Protein AF-A0A960I5R5-F1 (afdb_monomer_lite)

Secondary structure (DSSP, 8-state):
-EEEEEE-SSS-EEEEEE----TT---SSHHHHTHHHHHHHHHHHHHHHHHHHHSPSS---TTTSPP---TTPPPPP-

Radius of gyration: 16.5 Å; chains: 1; bounding box: 37×30×44 Å

pLDDT: mean 86.43, std 14.24, range [37.94, 97.81]

Sequence (78 aa):
HGYVVDIQGQPCVRTKLEVYPGPDFVASSFKEFMVLGMIMTAMPAVNAIPAVVAAPPGIATYNDLPLIGLTGAAAPGR

Structure (mmCIF, N/CA/C/O backbone):
data_AF-A0A960I5R5-F1
#
_entry.id   AF-A0A960I5R5-F1
#
loop_
_atom_site.group_PDB
_atom_site.id
_atom_site.type_symbol
_atom_site.label_atom_id
_atom_site.label_alt_id
_atom_site.label_comp_id
_atom_site.label_asym_id
_atom_site.label_entity_id
_atom_site.label_seq_id
_atom_site.pdbx_PDB_ins_code
_atom_site.Cartn_x
_atom_site.Cartn_y
_atom_site.Cartn_z
_atom_site.occupancy
_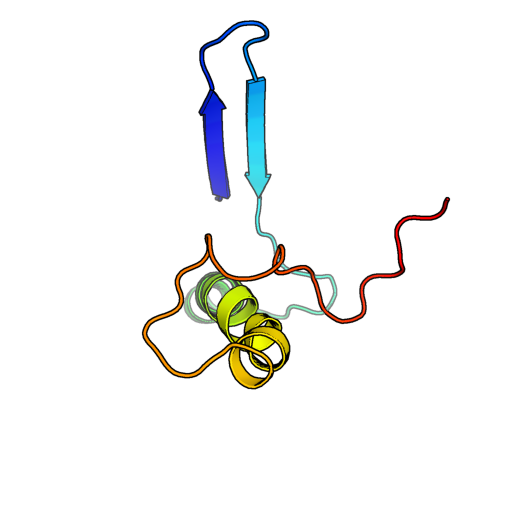atom_site.B_iso_or_equiv
_atom_site.auth_seq_id
_atom_site.auth_comp_id
_atom_site.auth_asym_id
_atom_site.auth_atom_id
_atom_site.pdbx_PDB_model_num
ATOM 1 N N . HIS A 1 1 ? 13.923 3.859 -8.624 1.00 70.38 1 HIS A N 1
ATOM 2 C CA . HIS A 1 1 ? 12.803 4.807 -8.430 1.00 70.38 1 HIS A CA 1
ATOM 3 C C . HIS A 1 1 ? 11.902 4.245 -7.345 1.00 70.38 1 HIS A C 1
ATOM 5 O O . HIS A 1 1 ? 11.662 3.046 -7.356 1.00 70.38 1 HIS A O 1
ATOM 11 N N . GLY A 1 2 ? 11.486 5.047 -6.369 1.00 82.75 2 GLY A N 1
ATOM 12 C CA . GLY A 1 2 ? 10.771 4.530 -5.204 1.00 82.75 2 GLY A CA 1
ATOM 13 C C . GLY A 1 2 ? 10.452 5.623 -4.194 1.00 82.75 2 GLY A C 1
ATOM 14 O O . GLY A 1 2 ? 10.594 6.807 -4.500 1.00 82.75 2 GLY A O 1
ATOM 15 N N . TYR A 1 3 ? 10.052 5.215 -2.997 1.00 91.38 3 TYR A N 1
ATOM 16 C CA . TYR A 1 3 ? 9.670 6.113 -1.915 1.00 91.38 3 TYR A CA 1
ATOM 17 C C . TYR A 1 3 ? 10.759 6.147 -0.850 1.00 91.38 3 TYR A C 1
ATOM 19 O O . TYR A 1 3 ? 11.265 5.107 -0.426 1.00 91.38 3 TYR A O 1
ATOM 27 N N . VAL A 1 4 ? 11.102 7.352 -0.405 1.00 96.06 4 VAL A N 1
ATOM 28 C CA . VAL A 1 4 ? 11.911 7.563 0.795 1.00 96.06 4 VAL A CA 1
ATOM 29 C C . VAL A 1 4 ? 11.009 8.216 1.824 1.00 96.06 4 VAL A C 1
ATOM 31 O O . VAL A 1 4 ? 10.471 9.293 1.577 1.00 96.06 4 VAL A O 1
ATOM 34 N N . VAL A 1 5 ? 10.839 7.546 2.958 1.00 96.50 5 VAL A N 1
ATOM 35 C CA . VAL A 1 5 ? 10.105 8.066 4.109 1.00 96.50 5 VAL A CA 1
ATOM 36 C C . VAL A 1 5 ? 11.119 8.335 5.207 1.00 96.50 5 VAL A C 1
ATOM 38 O O . VAL A 1 5 ? 11.885 7.444 5.580 1.00 96.50 5 VAL A O 1
ATOM 41 N N . ASP A 1 6 ? 11.145 9.572 5.689 1.00 97.56 6 ASP A N 1
ATOM 42 C CA . ASP A 1 6 ? 12.032 10.012 6.757 1.00 97.56 6 ASP A CA 1
ATOM 43 C C . ASP A 1 6 ? 11.194 10.538 7.924 1.00 97.56 6 ASP A C 1
ATOM 45 O O . ASP A 1 6 ? 10.405 11.471 7.764 1.00 97.56 6 ASP A O 1
ATOM 49 N N . ILE A 1 7 ? 11.331 9.893 9.079 1.00 97.50 7 ILE A N 1
ATOM 50 C CA . ILE A 1 7 ? 10.602 10.198 10.303 1.00 97.50 7 ILE A CA 1
ATOM 51 C C . ILE A 1 7 ? 11.610 10.732 11.313 1.00 97.50 7 ILE A C 1
ATOM 53 O O . ILE A 1 7 ? 12.463 10.000 11.821 1.00 97.50 7 ILE A O 1
ATOM 57 N N . GLN A 1 8 ? 11.487 12.020 11.618 1.00 97.81 8 GLN A N 1
ATOM 58 C CA . GLN A 1 8 ? 12.271 12.682 12.652 1.00 97.81 8 GLN A CA 1
ATOM 59 C C . GLN A 1 8 ? 11.567 12.505 14.000 1.00 97.81 8 GLN A C 1
ATOM 61 O O . GLN A 1 8 ? 10.413 12.900 14.160 1.00 97.81 8 GLN A O 1
ATOM 66 N N . GLY A 1 9 ? 12.245 11.883 14.960 1.00 95.56 9 GLY A N 1
ATOM 67 C CA . GLY A 1 9 ? 11.665 11.534 16.252 1.00 95.56 9 GLY A CA 1
ATOM 68 C C . GLY A 1 9 ? 12.674 10.840 17.157 1.00 95.56 9 GLY A C 1
ATOM 69 O O . GLY A 1 9 ? 13.882 10.980 16.981 1.00 95.56 9 GLY A O 1
ATOM 70 N N . GLN A 1 10 ? 12.184 10.074 18.129 1.00 94.00 10 GLN A N 1
ATOM 71 C CA . GLN A 1 10 ? 13.037 9.312 19.037 1.00 94.00 10 GLN A CA 1
ATOM 72 C C . GLN A 1 10 ? 12.549 7.851 19.102 1.00 94.00 10 GLN A C 1
ATOM 74 O O . GLN A 1 10 ? 11.622 7.564 19.859 1.00 94.00 10 GLN A O 1
ATOM 79 N N . PRO A 1 11 ? 13.133 6.924 18.314 1.00 95.81 11 PRO A N 1
ATOM 80 C CA . PRO A 1 11 ? 14.266 7.113 17.399 1.00 95.81 11 PRO A CA 1
ATOM 81 C C . PRO A 1 11 ? 13.875 7.779 16.066 1.00 95.81 11 PRO A C 1
ATOM 83 O O . PRO A 1 11 ? 12.724 7.699 15.637 1.00 95.81 11 PRO A O 1
ATOM 86 N N . CYS A 1 12 ? 14.848 8.386 15.380 1.00 97.62 12 CYS A N 1
ATOM 87 C CA . CYS A 1 12 ? 14.692 8.733 13.965 1.00 97.62 12 CYS A CA 1
ATOM 88 C C . CYS A 1 12 ? 14.697 7.457 13.115 1.00 97.62 12 CYS A C 1
ATOM 90 O O . CYS A 1 12 ? 15.512 6.559 13.341 1.00 97.62 12 CYS A O 1
ATOM 92 N N . VAL A 1 13 ? 13.822 7.394 12.113 1.00 97.69 13 VAL A N 1
ATOM 93 C CA . VAL A 1 13 ? 13.669 6.228 11.235 1.00 97.69 13 VAL A CA 1
ATOM 94 C C . VAL A 1 13 ? 13.663 6.678 9.784 1.00 97.69 13 VAL A C 1
ATOM 96 O O . VAL A 1 13 ? 12.920 7.580 9.408 1.00 97.69 13 VAL A O 1
ATOM 99 N N . ARG A 1 14 ? 14.459 6.009 8.948 1.00 97.38 14 ARG A N 1
ATOM 100 C CA . ARG A 1 14 ? 14.439 6.189 7.496 1.00 97.38 14 ARG A CA 1
ATOM 101 C C . ARG A 1 14 ? 14.127 4.867 6.815 1.00 97.38 14 ARG A C 1
ATOM 103 O O . ARG A 1 14 ? 14.804 3.868 7.048 1.00 97.38 14 ARG A O 1
ATOM 110 N N . THR A 1 15 ? 13.154 4.891 5.914 1.00 96.81 15 THR A N 1
ATOM 111 C CA . THR A 1 15 ? 12.757 3.740 5.105 1.00 96.81 15 THR A CA 1
ATOM 112 C C . THR A 1 15 ? 12.891 4.082 3.629 1.00 96.81 15 THR A C 1
ATOM 114 O O . THR A 1 15 ? 12.428 5.128 3.177 1.00 96.81 15 THR A O 1
ATOM 117 N N . LYS A 1 16 ? 13.515 3.181 2.866 1.00 95.50 16 LYS A N 1
ATOM 118 C CA . LYS A 1 16 ? 13.566 3.239 1.406 1.00 95.50 16 LYS A CA 1
ATOM 119 C C . LYS A 1 16 ? 12.795 2.045 0.853 1.00 95.50 16 LYS A C 1
ATOM 121 O O . LYS A 1 16 ? 13.164 0.906 1.119 1.00 95.50 16 LYS A O 1
ATOM 126 N N . LEU A 1 17 ? 11.738 2.321 0.09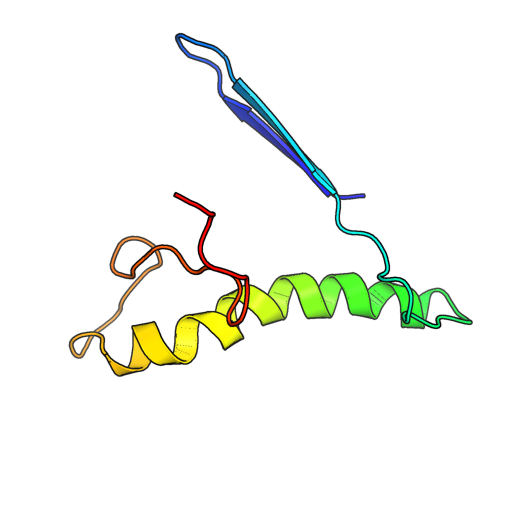8 1.00 91.12 17 LEU A N 1
ATOM 127 C CA . LEU A 1 17 ? 10.938 1.320 -0.598 1.00 91.12 17 LEU A CA 1
ATOM 128 C C . LEU A 1 17 ? 11.192 1.444 -2.097 1.00 91.12 17 LEU A C 1
ATOM 130 O O . LEU A 1 17 ? 10.958 2.501 -2.684 1.00 91.12 17 LEU A O 1
ATOM 134 N N . GLU A 1 18 ? 11.646 0.361 -2.716 1.00 90.19 18 GLU A N 1
ATOM 135 C CA . GLU A 1 18 ? 11.933 0.313 -4.148 1.00 90.19 18 GLU A CA 1
ATOM 136 C C . GLU A 1 18 ? 11.007 -0.681 -4.835 1.00 90.19 18 GLU A C 1
ATOM 138 O O . GLU A 1 18 ? 10.812 -1.796 -4.357 1.00 90.19 18 GLU A O 1
ATOM 143 N N . VAL A 1 19 ? 10.447 -0.258 -5.966 1.00 85.31 19 VAL A N 1
ATOM 144 C CA . VAL A 1 19 ? 9.618 -1.099 -6.829 1.00 85.31 19 VAL A CA 1
ATOM 145 C C . VAL A 1 19 ? 10.438 -1.412 -8.069 1.00 85.31 19 VAL A C 1
ATOM 147 O O . VAL A 1 19 ? 10.903 -0.502 -8.759 1.00 85.31 19 VAL A O 1
ATOM 150 N N . TYR A 1 20 ? 10.645 -2.697 -8.326 1.00 87.19 20 TYR A N 1
ATOM 151 C CA . TYR A 1 20 ? 11.462 -3.188 -9.427 1.00 87.19 20 TYR A CA 1
ATOM 152 C C . TYR A 1 20 ? 10.753 -4.344 -10.148 1.00 87.19 20 TYR A C 1
ATOM 154 O O . TYR A 1 20 ? 9.855 -4.964 -9.571 1.00 87.19 20 TYR A O 1
ATOM 162 N N . PRO A 1 21 ? 11.108 -4.611 -11.417 1.00 86.50 21 PRO A N 1
ATOM 163 C CA . PRO A 1 21 ? 10.534 -5.716 -12.170 1.00 86.50 21 PRO A CA 1
ATOM 164 C C . PRO A 1 21 ? 10.771 -7.068 -11.487 1.00 86.50 21 PRO A C 1
ATOM 166 O O . PRO A 1 21 ? 11.878 -7.343 -11.025 1.00 86.50 21 PRO A O 1
ATOM 169 N N . GLY A 1 22 ? 9.742 -7.917 -11.457 1.00 84.38 22 GLY A N 1
ATOM 170 C CA . GLY A 1 22 ? 9.889 -9.314 -11.045 1.00 84.38 22 GLY A CA 1
ATOM 171 C C . GLY A 1 22 ? 10.627 -10.159 -12.097 1.00 84.38 22 GLY A C 1
ATOM 172 O O . GLY A 1 22 ? 10.809 -9.695 -13.223 1.00 84.38 22 GLY A O 1
ATOM 173 N N . PRO A 1 23 ? 11.018 -11.404 -11.765 1.00 84.81 23 PRO A N 1
ATOM 174 C CA . PRO A 1 23 ? 11.770 -12.281 -12.670 1.00 84.81 23 PRO A CA 1
ATOM 175 C C . PRO A 1 23 ? 11.083 -12.521 -14.022 1.00 84.81 23 PRO A C 1
ATOM 177 O O . PRO A 1 23 ? 11.752 -12.583 -15.048 1.00 84.81 23 PRO A O 1
ATOM 180 N N . ASP A 1 24 ? 9.750 -12.593 -14.022 1.00 85.56 24 ASP A N 1
ATOM 181 C CA . ASP A 1 24 ? 8.938 -12.871 -15.213 1.00 85.56 24 ASP A CA 1
ATOM 182 C C . ASP A 1 24 ? 8.485 -11.597 -15.950 1.00 85.56 24 ASP A C 1
ATOM 184 O O . ASP A 1 24 ? 7.695 -11.654 -16.894 1.00 85.56 24 ASP A O 1
ATOM 188 N N . PHE A 1 25 ? 8.940 -10.418 -15.514 1.00 86.12 25 PHE A N 1
ATOM 189 C CA . PHE A 1 25 ? 8.555 -9.156 -16.133 1.00 86.12 25 PHE A CA 1
ATOM 190 C C . PHE A 1 25 ? 9.338 -8.934 -17.431 1.00 86.12 25 PHE A C 1
ATOM 192 O O . PHE A 1 25 ? 10.526 -8.613 -17.417 1.00 86.12 25 PHE A O 1
ATOM 199 N N . VAL A 1 26 ? 8.649 -9.059 -18.563 1.00 83.88 26 VAL A N 1
ATOM 200 C CA . VAL A 1 26 ? 9.205 -8.784 -19.891 1.00 83.88 26 VAL A CA 1
ATOM 201 C C . VAL A 1 26 ? 8.778 -7.387 -20.330 1.00 83.88 26 VAL A C 1
ATOM 203 O O . VAL A 1 26 ? 7.585 -7.106 -20.426 1.00 83.88 26 VAL A O 1
ATOM 206 N N . ALA A 1 27 ? 9.747 -6.519 -20.619 1.00 84.31 27 ALA A N 1
ATOM 207 C CA . ALA A 1 27 ? 9.499 -5.215 -21.223 1.00 84.31 27 ALA A CA 1
ATOM 208 C C . ALA A 1 27 ? 10.527 -4.924 -22.321 1.00 84.31 27 ALA A C 1
ATOM 210 O O . ALA A 1 27 ? 11.733 -4.937 -22.082 1.00 84.31 27 ALA A O 1
ATOM 211 N N . SER A 1 28 ? 10.034 -4.637 -23.522 1.00 85.44 28 SER 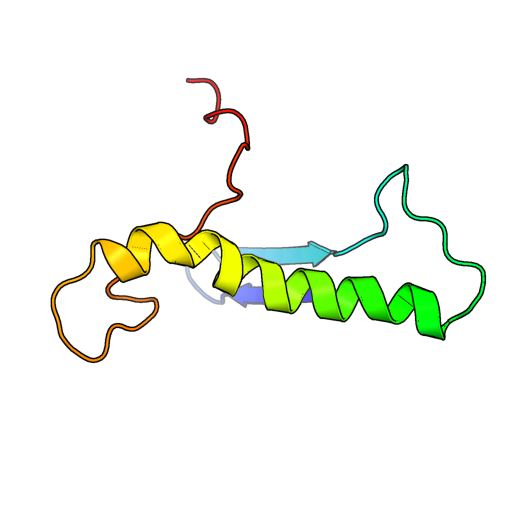A N 1
ATOM 212 C CA . SER A 1 28 ? 10.821 -4.302 -24.717 1.00 85.44 28 SER A CA 1
ATOM 213 C C . SER A 1 28 ? 10.828 -2.799 -25.010 1.00 85.44 28 SER A C 1
ATOM 215 O O . SER A 1 28 ? 11.562 -2.331 -25.878 1.00 85.44 28 SER A O 1
ATOM 217 N N . SER A 1 29 ? 10.005 -2.025 -24.297 1.00 87.38 29 SER A N 1
ATOM 218 C CA . SER A 1 29 ? 9.873 -0.580 -24.469 1.00 87.38 29 SER A CA 1
ATOM 219 C C . SER A 1 29 ? 9.689 0.139 -23.133 1.00 87.38 29 SER A C 1
ATOM 221 O O . SER A 1 29 ? 9.182 -0.421 -22.162 1.00 87.38 29 SER A O 1
ATOM 223 N N . PHE A 1 30 ? 10.038 1.427 -23.082 1.00 82.44 30 PHE A N 1
ATOM 224 C CA . PHE A 1 30 ? 9.820 2.255 -21.889 1.00 82.44 30 PHE A CA 1
ATOM 225 C C . PHE A 1 30 ? 8.339 2.310 -21.469 1.00 82.44 30 PHE A C 1
ATOM 227 O O . PHE A 1 30 ? 8.025 2.350 -20.281 1.00 82.44 30 PHE A O 1
ATOM 234 N N . LYS A 1 31 ? 7.414 2.255 -22.437 1.00 84.69 31 LYS A N 1
ATOM 235 C CA . LYS A 1 31 ? 5.971 2.227 -22.170 1.00 84.69 31 LYS A CA 1
ATOM 236 C C . LYS A 1 31 ? 5.5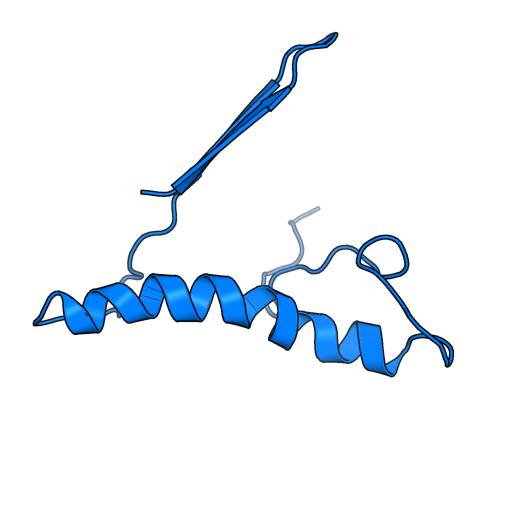61 0.984 -21.378 1.00 84.69 31 LYS A C 1
ATOM 238 O O . LYS A 1 31 ? 4.721 1.093 -20.492 1.00 84.69 31 LYS A O 1
ATOM 243 N N . GLU A 1 32 ? 6.166 -0.167 -21.661 1.00 84.38 32 GLU A N 1
ATOM 244 C CA . GLU A 1 32 ? 5.914 -1.406 -20.917 1.00 84.38 32 GLU A CA 1
ATOM 245 C C . GLU A 1 32 ? 6.446 -1.321 -19.480 1.00 84.38 32 GLU A C 1
ATOM 247 O O . GLU A 1 32 ? 5.770 -1.768 -18.560 1.00 84.38 32 GLU A O 1
ATOM 252 N N . PHE A 1 33 ? 7.566 -0.628 -19.237 1.00 84.38 33 PHE A N 1
ATOM 253 C CA . PHE A 1 33 ? 8.048 -0.370 -17.871 1.00 84.38 33 PHE A CA 1
ATOM 254 C C . PHE A 1 33 ? 7.090 0.488 -17.032 1.00 84.38 33 PHE A C 1
ATOM 256 O O . PHE A 1 33 ? 7.049 0.333 -15.809 1.00 84.38 33 PHE A O 1
ATOM 263 N N . MET A 1 34 ? 6.274 1.350 -17.653 1.00 87.06 34 MET A N 1
ATOM 264 C CA . MET A 1 34 ? 5.276 2.146 -16.922 1.00 87.06 34 MET A CA 1
ATOM 265 C C . MET A 1 34 ? 4.186 1.285 -16.265 1.00 87.06 34 MET A C 1
ATOM 267 O O . MET A 1 34 ? 3.551 1.738 -15.311 1.00 87.06 34 MET A O 1
ATOM 271 N N . VAL A 1 35 ? 4.000 0.036 -16.709 1.00 87.31 35 VAL A N 1
ATOM 272 C CA . VAL A 1 35 ? 3.050 -0.910 -16.101 1.00 87.31 35 VAL A CA 1
ATOM 273 C C . VAL A 1 35 ? 3.391 -1.180 -14.633 1.00 87.31 35 VAL A C 1
ATOM 275 O O . VAL A 1 35 ? 2.479 -1.343 -13.830 1.00 87.31 35 VAL A O 1
ATOM 278 N N . LEU A 1 36 ? 4.666 -1.124 -14.232 1.00 87.56 36 LEU A N 1
ATOM 279 C CA . LEU A 1 36 ? 5.059 -1.268 -12.822 1.00 87.56 36 LEU A CA 1
ATOM 280 C C . LEU A 1 36 ? 4.421 -0.193 -11.932 1.00 87.56 36 LEU A C 1
ATOM 282 O O . LEU A 1 36 ? 3.947 -0.497 -10.838 1.00 87.56 36 LEU A O 1
ATOM 286 N N . GLY A 1 37 ? 4.352 1.045 -12.432 1.00 86.88 37 GLY A N 1
ATOM 287 C CA . GLY A 1 37 ? 3.666 2.152 -11.765 1.00 86.88 37 GLY A CA 1
ATOM 288 C C . GLY A 1 37 ? 2.156 1.919 -11.647 1.00 86.88 37 GLY A C 1
ATOM 289 O O . GLY A 1 37 ? 1.555 2.210 -10.619 1.00 86.88 37 GLY A O 1
ATOM 290 N N . MET A 1 38 ? 1.542 1.335 -12.678 1.00 90.50 38 MET A N 1
ATOM 291 C CA . MET A 1 38 ? 0.112 1.006 -12.668 1.00 90.50 38 MET A CA 1
ATOM 292 C C . MET A 1 38 ? -0.195 -0.122 -11.677 1.00 90.50 38 MET A C 1
ATOM 294 O O . MET A 1 38 ? -1.143 -0.019 -10.901 1.00 90.50 38 MET A O 1
ATOM 298 N N . ILE A 1 39 ? 0.637 -1.169 -11.661 1.00 89.38 39 ILE A N 1
ATOM 299 C CA . ILE A 1 39 ? 0.511 -2.296 -10.734 1.00 89.38 39 ILE A CA 1
ATOM 300 C C . ILE A 1 39 ? 0.637 -1.797 -9.294 1.00 89.38 39 ILE A C 1
ATOM 302 O O . ILE A 1 39 ? -0.258 -2.061 -8.496 1.00 89.38 39 ILE A O 1
ATOM 306 N N . MET A 1 40 ? 1.683 -1.030 -8.953 1.00 87.88 40 MET A N 1
ATOM 307 C CA . MET A 1 40 ? 1.870 -0.563 -7.570 1.00 87.88 40 MET A CA 1
ATOM 308 C C . MET A 1 40 ? 0.686 0.273 -7.057 1.00 87.88 40 MET A C 1
ATOM 310 O O . MET A 1 40 ? 0.371 0.206 -5.873 1.00 87.88 40 MET A O 1
ATOM 314 N N . THR A 1 41 ? 0.006 1.027 -7.931 1.00 90.38 41 THR A N 1
ATOM 315 C CA . THR A 1 41 ? -1.188 1.804 -7.568 1.00 90.38 41 THR A CA 1
ATOM 316 C C . THR A 1 41 ? -2.438 0.930 -7.454 1.00 90.38 41 THR A C 1
ATOM 318 O O . THR A 1 41 ? -3.251 1.150 -6.559 1.00 90.38 41 THR A O 1
ATOM 321 N N . ALA A 1 42 ? -2.601 -0.070 -8.324 1.00 92.44 42 ALA A N 1
ATOM 322 C CA . ALA A 1 42 ? -3.765 -0.954 -8.312 1.00 92.44 42 ALA A CA 1
ATOM 323 C C . ALA A 1 42 ? -3.751 -1.954 -7.142 1.00 92.44 42 ALA A C 1
ATOM 325 O O . ALA A 1 42 ? -4.804 -2.252 -6.579 1.00 92.44 42 ALA A O 1
ATOM 326 N N . MET A 1 43 ? -2.570 -2.444 -6.750 1.00 91.81 43 MET A N 1
ATOM 327 C CA . MET A 1 43 ? -2.394 -3.455 -5.699 1.00 91.81 43 MET A CA 1
ATOM 328 C C . MET A 1 43 ? -3.118 -3.142 -4.375 1.00 91.81 43 MET A C 1
ATOM 330 O O . MET A 1 43 ? -3.892 -3.992 -3.931 1.00 91.81 43 MET A O 1
ATOM 334 N N . PRO A 1 44 ? -2.941 -1.968 -3.730 1.00 91.25 44 PRO A N 1
ATOM 335 C CA . PRO A 1 44 ? -3.637 -1.676 -2.477 1.00 91.25 44 PRO A CA 1
ATOM 336 C C . PRO A 1 44 ? -5.161 -1.638 -2.644 1.00 91.25 44 PRO A C 1
ATOM 338 O O . PRO A 1 44 ? -5.874 -2.100 -1.759 1.00 91.25 44 PRO A O 1
ATOM 341 N N . ALA A 1 45 ? -5.672 -1.153 -3.780 1.00 92.94 45 ALA A N 1
ATOM 342 C CA . ALA A 1 45 ? -7.110 -1.102 -4.035 1.00 92.94 45 ALA A CA 1
ATOM 343 C C . ALA A 1 45 ? -7.714 -2.504 -4.216 1.00 92.94 45 ALA A C 1
ATOM 345 O O . ALA A 1 45 ? -8.746 -2.812 -3.623 1.00 92.94 45 ALA A O 1
ATOM 346 N N . VAL A 1 46 ? -7.056 -3.372 -4.993 1.00 94.12 46 VAL A N 1
ATOM 347 C CA . VAL A 1 46 ? -7.508 -4.755 -5.223 1.00 94.12 46 VAL A CA 1
ATOM 348 C C . VAL A 1 46 ? -7.451 -5.570 -3.931 1.00 94.12 46 VAL A C 1
ATOM 350 O O . VAL A 1 46 ? -8.422 -6.240 -3.579 1.00 94.12 46 VAL A O 1
ATOM 353 N N . ASN A 1 47 ? -6.353 -5.471 -3.180 1.00 93.62 47 ASN A N 1
ATOM 354 C CA . ASN A 1 47 ? -6.187 -6.219 -1.934 1.00 93.62 47 ASN A CA 1
ATOM 355 C C . ASN A 1 47 ? -7.127 -5.734 -0.818 1.00 93.62 47 ASN A C 1
ATOM 357 O O . ASN A 1 47 ? -7.411 -6.490 0.109 1.00 93.62 47 ASN A O 1
ATOM 361 N N . ALA A 1 48 ? -7.636 -4.500 -0.901 1.00 93.81 48 ALA A N 1
ATOM 362 C CA . ALA A 1 48 ? -8.599 -3.962 0.055 1.00 93.81 48 ALA A CA 1
ATOM 363 C C . ALA A 1 48 ? -10.034 -4.472 -0.149 1.00 93.81 48 ALA A C 1
ATOM 365 O O . ALA A 1 48 ? -10.836 -4.344 0.774 1.00 93.81 48 ALA A O 1
ATOM 366 N N . ILE A 1 49 ? -10.373 -5.076 -1.298 1.00 94.75 49 ILE A N 1
ATOM 367 C CA . ILE A 1 49 ? -11.749 -5.501 -1.617 1.00 94.75 49 ILE A CA 1
ATOM 368 C C . ILE A 1 49 ? -12.396 -6.322 -0.483 1.00 94.75 49 ILE A C 1
ATOM 370 O O . ILE A 1 49 ? -13.493 -5.950 -0.063 1.00 94.75 49 ILE A O 1
ATOM 374 N N . PRO A 1 50 ? -11.764 -7.376 0.080 1.00 93.69 50 PRO A N 1
ATOM 375 C CA . PRO A 1 50 ? -12.386 -8.154 1.154 1.00 93.69 50 PRO A CA 1
ATOM 376 C C . PRO A 1 50 ? -12.636 -7.327 2.421 1.00 93.69 50 PRO A C 1
ATOM 378 O O . PRO A 1 50 ? -13.668 -7.489 3.068 1.00 93.69 50 PRO A O 1
ATOM 381 N N . ALA A 1 51 ? -11.712 -6.422 2.758 1.00 94.19 51 ALA A N 1
ATOM 382 C CA . ALA A 1 51 ? -11.835 -5.549 3.920 1.00 94.19 51 ALA A CA 1
ATOM 383 C C . ALA A 1 51 ? -12.959 -4.519 3.739 1.00 94.19 51 ALA A C 1
ATOM 385 O O . ALA A 1 51 ? -13.723 -4.287 4.670 1.00 94.19 51 ALA A O 1
ATOM 386 N N . VAL A 1 52 ? -13.104 -3.952 2.537 1.00 95.50 52 VAL A N 1
ATOM 387 C CA . VAL A 1 52 ? -14.191 -3.015 2.213 1.00 95.50 52 VAL A CA 1
ATOM 388 C C . VAL A 1 52 ? -15.547 -3.719 2.232 1.00 95.50 52 VAL A C 1
ATOM 390 O O . VAL A 1 52 ? -16.501 -3.175 2.773 1.00 95.50 52 VAL A O 1
ATOM 393 N N . VAL A 1 53 ? -15.642 -4.939 1.692 1.00 96.50 53 VAL A N 1
ATOM 394 C CA . VAL A 1 53 ? -16.890 -5.727 1.712 1.00 96.50 53 VAL A CA 1
ATOM 395 C C . VAL A 1 53 ? -17.334 -6.058 3.141 1.00 96.50 53 VAL A C 1
ATOM 397 O O . VAL A 1 53 ? -18.531 -6.096 3.411 1.00 96.50 53 VAL A O 1
ATOM 400 N N . ALA A 1 54 ? -16.391 -6.288 4.059 1.00 95.69 54 ALA A N 1
ATOM 401 C CA . ALA A 1 54 ? -16.679 -6.576 5.464 1.00 95.69 54 ALA A CA 1
ATOM 402 C C . ALA A 1 54 ? -16.939 -5.322 6.325 1.00 95.69 54 ALA A C 1
ATOM 404 O O . ALA A 1 54 ? -17.345 -5.454 7.482 1.00 95.69 54 ALA A O 1
ATOM 405 N N . ALA A 1 55 ? -16.685 -4.120 5.802 1.00 96.69 55 ALA A N 1
ATOM 406 C CA . ALA A 1 55 ? -16.828 -2.881 6.555 1.00 96.69 55 ALA A CA 1
ATOM 407 C C . ALA A 1 55 ? -18.311 -2.503 6.767 1.00 96.69 55 ALA A C 1
ATOM 409 O O . ALA A 1 55 ? -19.164 -2.818 5.932 1.00 96.69 55 ALA A O 1
ATOM 410 N N . PRO A 1 56 ? -18.648 -1.789 7.859 1.00 95.69 56 PRO A N 1
ATOM 411 C CA . PRO A 1 56 ? -19.974 -1.206 8.026 1.00 95.69 56 PRO A CA 1
ATOM 412 C C . PRO A 1 56 ? -20.322 -0.233 6.884 1.00 95.69 56 PRO A C 1
ATOM 414 O O . PRO A 1 56 ? -19.424 0.408 6.333 1.00 95.69 56 PRO A O 1
ATOM 417 N N . PRO A 1 57 ? -21.613 -0.048 6.553 1.00 96.31 57 PRO A N 1
ATOM 418 C CA . PRO A 1 57 ? -22.028 0.953 5.574 1.00 96.31 57 PRO A CA 1
ATOM 419 C C . PRO A 1 57 ? -21.559 2.363 5.958 1.00 96.31 57 PRO A C 1
ATOM 421 O O . PRO A 1 57 ? -21.764 2.804 7.088 1.00 96.31 57 PRO A O 1
ATOM 424 N N . GLY A 1 58 ? -20.976 3.089 5.003 1.00 96.12 58 GLY A N 1
ATOM 425 C CA . GLY A 1 58 ? -20.486 4.451 5.210 1.00 96.12 58 GLY A CA 1
ATOM 426 C C . GLY A 1 58 ? -19.246 4.766 4.375 1.00 96.12 58 GLY A C 1
ATOM 427 O O . GLY A 1 58 ? -18.864 4.002 3.490 1.00 96.12 58 GLY A O 1
ATOM 428 N N . ILE A 1 59 ? -18.620 5.910 4.659 1.00 95.94 59 ILE A N 1
ATOM 429 C CA . ILE A 1 59 ? -17.329 6.295 4.075 1.00 95.94 59 ILE A CA 1
ATOM 430 C C . ILE A 1 59 ? -16.230 5.769 5.000 1.00 95.94 59 ILE A C 1
ATOM 432 O O . ILE A 1 59 ? -15.960 6.371 6.035 1.00 95.94 59 ILE A O 1
ATOM 436 N N . ALA A 1 60 ? -15.616 4.649 4.623 1.00 94.56 60 ALA A N 1
ATOM 437 C CA . ALA A 1 60 ? -14.441 4.108 5.299 1.00 94.56 60 ALA A CA 1
ATOM 438 C C . ALA A 1 60 ? -13.156 4.637 4.647 1.00 94.56 60 ALA A C 1
ATOM 440 O O . ALA A 1 60 ? -13.051 4.731 3.422 1.00 94.56 60 ALA A O 1
ATOM 441 N N . THR A 1 61 ? -12.167 4.966 5.469 1.00 94.81 61 THR A N 1
ATOM 442 C CA . THR A 1 61 ? -10.826 5.383 5.055 1.00 94.81 61 THR A CA 1
ATOM 443 C C . THR A 1 61 ? -9.798 4.301 5.389 1.00 94.81 61 THR A C 1
ATOM 445 O O . THR A 1 61 ? -10.111 3.304 6.037 1.00 94.81 61 THR A O 1
ATOM 448 N N . TYR A 1 62 ? -8.535 4.499 4.999 1.00 90.62 62 TYR A N 1
ATOM 449 C CA . TYR A 1 62 ? -7.444 3.590 5.380 1.00 90.62 62 TYR A CA 1
ATOM 450 C C . TYR A 1 62 ? -7.280 3.415 6.898 1.00 90.62 62 TYR A C 1
ATOM 452 O O . TYR A 1 62 ? -6.745 2.396 7.318 1.00 90.62 62 TYR A O 1
ATOM 460 N N . ASN A 1 63 ? -7.740 4.371 7.712 1.00 93.31 63 ASN A N 1
ATOM 461 C CA . ASN A 1 63 ? -7.663 4.279 9.173 1.00 93.31 63 ASN A CA 1
ATOM 462 C C . ASN A 1 63 ? -8.756 3.383 9.777 1.00 93.31 63 ASN A C 1
ATOM 464 O O . ASN A 1 63 ? -8.624 2.958 10.922 1.00 93.31 63 ASN A O 1
ATOM 468 N N . ASP A 1 64 ? -9.821 3.108 9.022 1.00 94.69 64 ASP A N 1
ATOM 469 C CA . ASP A 1 64 ? -10.980 2.327 9.473 1.00 94.69 64 ASP A CA 1
ATOM 470 C C . ASP A 1 64 ? -10.880 0.850 9.057 1.00 94.69 64 ASP A C 1
ATOM 472 O O . ASP A 1 64 ? -11.648 0.005 9.515 1.00 94.69 64 ASP A O 1
ATOM 476 N N . LEU A 1 65 ? -9.932 0.537 8.170 1.00 92.94 65 LEU A N 1
ATOM 477 C CA . LEU A 1 65 ? -9.691 -0.794 7.625 1.00 92.94 65 LEU A CA 1
ATOM 478 C C . LEU A 1 65 ? -8.462 -1.438 8.288 1.00 92.94 65 LEU A C 1
ATOM 480 O O . LEU A 1 65 ? -7.561 -0.736 8.752 1.00 92.94 65 LEU A O 1
ATOM 484 N N . PRO A 1 66 ? -8.375 -2.782 8.320 1.00 92.56 66 PRO A N 1
ATOM 485 C CA . PRO A 1 66 ? -7.142 -3.454 8.710 1.00 92.56 66 PRO A CA 1
ATOM 486 C C . PRO A 1 66 ? -5.988 -3.074 7.772 1.00 92.56 66 PRO A C 1
ATOM 488 O O . PRO A 1 66 ? -6.198 -2.642 6.637 1.00 92.56 66 PRO A O 1
ATOM 491 N N . LEU A 1 67 ? -4.750 -3.296 8.223 1.00 92.12 67 LEU A N 1
ATOM 492 C CA . LEU A 1 67 ? -3.572 -3.119 7.377 1.00 92.12 67 LEU A CA 1
ATOM 493 C C . LEU A 1 67 ? -3.697 -3.982 6.110 1.00 92.12 67 LEU A C 1
ATOM 495 O O . LEU A 1 67 ? -3.753 -5.211 6.186 1.00 92.12 67 LEU A O 1
ATOM 499 N N . ILE A 1 68 ? -3.712 -3.333 4.944 1.00 90.81 68 ILE A N 1
ATOM 500 C CA . ILE A 1 68 ? -3.845 -4.013 3.654 1.00 90.81 68 ILE A CA 1
ATOM 501 C C . ILE A 1 68 ? -2.505 -4.645 3.275 1.00 90.81 68 ILE A C 1
ATOM 503 O O . ILE A 1 68 ? -1.575 -3.972 2.832 1.00 90.81 68 ILE A O 1
ATOM 507 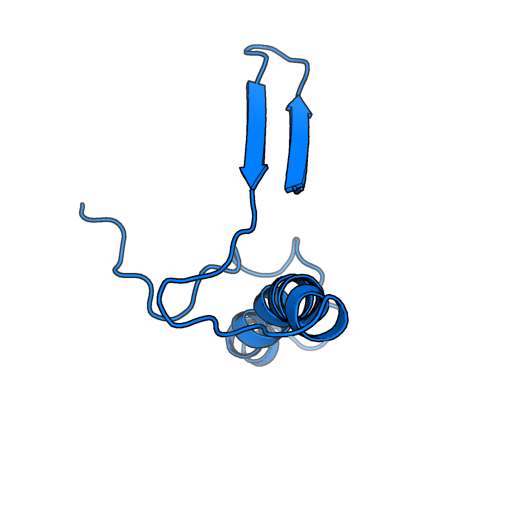N N . GLY A 1 69 ? -2.404 -5.954 3.493 1.00 81.31 69 GLY A N 1
ATOM 508 C CA . GLY A 1 69 ? -1.235 -6.751 3.136 1.00 81.31 69 GLY A CA 1
ATOM 509 C C . GLY A 1 69 ? -1.234 -7.229 1.681 1.00 81.31 69 GLY A C 1
ATOM 510 O O . GLY A 1 69 ? -2.154 -6.977 0.899 1.00 81.31 69 GLY A O 1
ATOM 511 N N . LEU A 1 70 ? -0.190 -7.977 1.324 1.00 68.75 70 LEU A N 1
ATOM 512 C CA . LEU A 1 70 ? -0.181 -8.786 0.108 1.00 68.75 70 LEU A CA 1
ATOM 513 C C . LEU A 1 70 ? -1.058 -10.025 0.310 1.00 68.75 70 LEU A C 1
ATOM 515 O O . LEU A 1 70 ? -0.761 -10.880 1.144 1.00 68.75 70 LEU A O 1
ATOM 519 N N . THR A 1 71 ? -2.122 -10.145 -0.477 1.00 66.00 71 THR A N 1
ATOM 520 C CA . THR A 1 71 ? -2.925 -11.367 -0.538 1.00 66.00 71 THR A CA 1
ATOM 521 C C . THR A 1 71 ? -2.053 -12.530 -1.028 1.00 66.00 71 THR A C 1
ATOM 523 O O . THR A 1 71 ? -1.406 -12.423 -2.065 1.00 66.00 71 THR A O 1
ATOM 526 N N . GLY A 1 72 ? -2.009 -13.634 -0.276 1.00 56.38 72 GLY A N 1
ATOM 527 C CA . GLY A 1 72 ? -1.208 -14.818 -0.620 1.00 56.38 72 GLY A CA 1
ATOM 528 C C . GLY A 1 72 ? 0.264 -14.772 -0.192 1.00 56.38 72 GLY A C 1
ATOM 529 O O .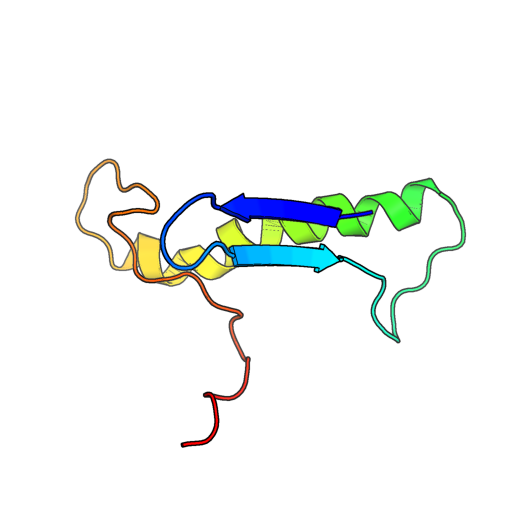 GLY A 1 72 ? 0.981 -15.745 -0.421 1.00 56.38 72 GLY A O 1
ATOM 530 N N . ALA A 1 73 ? 0.725 -13.702 0.467 1.00 53.53 73 ALA A N 1
ATOM 531 C CA . ALA A 1 73 ? 2.000 -13.754 1.175 1.00 53.53 73 ALA A CA 1
ATOM 532 C C . ALA A 1 73 ? 1.891 -14.781 2.312 1.00 53.53 73 ALA A C 1
ATOM 534 O O . ALA A 1 73 ? 0.928 -14.755 3.083 1.00 53.53 73 ALA A O 1
ATOM 535 N N . ALA A 1 74 ? 2.858 -15.701 2.399 1.00 45.22 74 ALA A N 1
ATOM 536 C CA . ALA A 1 74 ? 2.949 -16.618 3.527 1.00 45.22 74 ALA A CA 1
ATOM 537 C C . ALA A 1 74 ? 2.881 -15.805 4.825 1.00 45.22 74 ALA A C 1
ATOM 539 O O . ALA A 1 74 ? 3.540 -14.765 4.934 1.00 45.22 74 ALA A O 1
ATOM 540 N N . ALA A 1 75 ? 2.064 -16.256 5.784 1.00 47.25 75 ALA A N 1
ATOM 541 C CA . ALA A 1 75 ? 2.043 -15.651 7.107 1.00 47.25 75 ALA A CA 1
ATOM 542 C C . ALA A 1 75 ? 3.495 -15.531 7.597 1.00 47.25 75 ALA A C 1
ATOM 544 O O . ALA A 1 75 ? 4.251 -16.494 7.418 1.00 47.25 75 ALA A O 1
ATOM 545 N N . PRO A 1 76 ? 3.915 -14.379 8.154 1.00 41.62 76 PRO A N 1
ATOM 546 C CA . PRO A 1 76 ? 5.252 -14.265 8.713 1.00 41.62 76 PRO A CA 1
ATOM 547 C C . PRO A 1 76 ? 5.436 -15.427 9.689 1.00 41.62 76 PRO A C 1
ATOM 549 O O . PRO A 1 76 ? 4.629 -15.604 10.605 1.00 41.62 76 PRO A O 1
ATOM 552 N N . GLY A 1 77 ? 6.426 -16.276 9.398 1.00 40.88 77 GLY A N 1
ATOM 553 C CA . GLY A 1 77 ? 6.746 -17.435 10.216 1.00 40.88 77 GLY A CA 1
ATOM 554 C C . GLY A 1 77 ? 6.919 -16.977 11.656 1.00 40.88 77 GLY A C 1
ATOM 555 O O . GLY A 1 77 ? 7.680 -16.048 11.924 1.00 40.88 77 GLY A O 1
ATOM 556 N N . ARG A 1 78 ? 6.128 -17.577 12.539 1.00 37.94 78 ARG A N 1
ATOM 557 C CA . ARG A 1 78 ? 6.220 -17.371 13.977 1.00 37.94 78 ARG A CA 1
ATOM 558 C C . ARG A 1 78 ? 7.507 -17.982 14.520 1.00 37.94 78 ARG A C 1
ATOM 560 O O . ARG A 1 78 ? 7.882 -19.067 14.024 1.00 37.94 78 ARG A O 1
#

Foldseek 3Di:
DFDWDWAPDVVTDIDTDDQDDDPPQDDPDPVSVCVSVVCVVVQQVVQCVVQVVPDDPDDDDPVRTPDRDHDPDDDPDD